Protein AF-A0A2V4DSH9-F1 (afdb_monomer_lite)

Structure (mmCIF, N/CA/C/O backbone):
data_AF-A0A2V4DSH9-F1
#
_entry.id   AF-A0A2V4DSH9-F1
#
loop_
_atom_site.group_PDB
_atom_site.id
_atom_site.type_symbol
_atom_site.label_atom_id
_atom_site.label_alt_id
_atom_site.label_comp_id
_atom_site.label_asym_id
_atom_site.label_entity_id
_atom_site.label_seq_id
_atom_site.pdbx_PDB_ins_code
_atom_site.Cartn_x
_atom_site.Cartn_y
_atom_site.Cartn_z
_atom_site.occupancy
_atom_site.B_iso_or_equiv
_atom_site.auth_seq_id
_atom_site.auth_comp_id
_atom_site.auth_asym_id
_atom_site.auth_atom_id
_atom_site.pdbx_PDB_model_num
ATOM 1 N N . MET A 1 1 ? 5.451 4.357 -20.628 1.00 55.41 1 MET A N 1
ATOM 2 C CA . MET A 1 1 ? 5.792 3.962 -19.246 1.00 55.41 1 MET A CA 1
ATOM 3 C C . MET A 1 1 ? 4.497 3.856 -18.457 1.00 55.41 1 MET A C 1
ATOM 5 O O . MET A 1 1 ? 4.137 4.792 -17.760 1.00 55.41 1 MET A O 1
ATOM 9 N N . ASP A 1 2 ? 3.766 2.757 -18.627 1.00 78.19 2 ASP A N 1
ATOM 10 C CA . ASP A 1 2 ? 2.511 2.515 -17.897 1.00 78.19 2 ASP A CA 1
ATOM 11 C C . ASP A 1 2 ? 2.788 1.939 -16.491 1.00 78.19 2 ASP A C 1
ATOM 13 O O . ASP A 1 2 ? 2.010 2.119 -15.570 1.00 78.19 2 ASP A O 1
ATOM 17 N N . LEU A 1 3 ? 3.966 1.336 -16.274 1.00 82.19 3 LEU A N 1
ATOM 18 C CA . LEU A 1 3 ? 4.362 0.703 -15.007 1.00 82.19 3 LEU A CA 1
ATOM 19 C C . LEU A 1 3 ? 4.165 1.582 -13.759 1.00 82.19 3 LEU A C 1
ATOM 21 O O . LEU A 1 3 ? 3.659 1.113 -12.752 1.00 82.19 3 LEU A O 1
ATOM 25 N N . LEU A 1 4 ? 4.539 2.860 -13.840 1.00 87.44 4 LEU A N 1
ATOM 26 C CA . LEU A 1 4 ? 4.495 3.787 -12.702 1.00 87.44 4 LEU A CA 1
ATOM 27 C C . LEU A 1 4 ? 3.114 4.424 -12.491 1.00 87.44 4 LEU A C 1
ATOM 29 O O . LEU A 1 4 ? 2.956 5.248 -11.594 1.00 87.44 4 LEU A O 1
ATOM 33 N N . GLN A 1 5 ? 2.148 4.120 -13.369 1.00 89.38 5 GLN A N 1
ATOM 34 C CA . GLN A 1 5 ? 0.780 4.636 -13.309 1.00 89.38 5 GLN A CA 1
ATOM 35 C C . GLN A 1 5 ? 0.724 6.176 -13.141 1.00 89.38 5 GLN A C 1
ATOM 37 O O . GLN A 1 5 ? -0.114 6.715 -12.426 1.00 89.38 5 GLN A O 1
ATOM 42 N N . MET A 1 6 ? 1.612 6.921 -13.820 1.00 89.38 6 MET A N 1
ATOM 43 C CA . MET A 1 6 ? 1.788 8.376 -13.615 1.00 89.38 6 MET A CA 1
ATOM 44 C C . MET A 1 6 ? 0.540 9.222 -13.918 1.00 89.38 6 MET A C 1
ATOM 46 O O . MET A 1 6 ? 0.435 10.360 -13.460 1.00 89.38 6 MET A O 1
ATOM 50 N N . SER A 1 7 ? -0.387 8.701 -14.725 1.00 90.31 7 SER A N 1
ATOM 51 C CA . SER A 1 7 ? -1.671 9.341 -15.028 1.00 90.31 7 SER A CA 1
ATOM 52 C C . SER A 1 7 ? -2.716 9.153 -13.928 1.00 90.31 7 SER A C 1
ATOM 54 O O . SER A 1 7 ? -3.716 9.868 -13.922 1.00 90.31 7 SER A O 1
ATOM 56 N N . HIS A 1 8 ? -2.505 8.206 -13.014 1.00 93.44 8 HIS A N 1
ATOM 57 C CA . HIS A 1 8 ? -3.416 7.935 -11.915 1.00 93.44 8 HIS A CA 1
ATOM 58 C C . HIS A 1 8 ? -3.383 9.084 -10.891 1.00 93.44 8 HIS A C 1
ATOM 60 O O . HIS A 1 8 ? -2.297 9.562 -10.546 1.00 93.44 8 HIS A O 1
ATOM 66 N N . PRO A 1 9 ? -4.530 9.540 -10.352 1.00 93.44 9 PRO A N 1
ATOM 67 C CA . PRO A 1 9 ? -4.563 10.634 -9.375 1.00 93.44 9 PRO A CA 1
ATOM 68 C C . PRO A 1 9 ? -3.720 10.347 -8.123 1.00 93.44 9 PRO A C 1
ATOM 70 O O . PRO A 1 9 ? -3.085 11.261 -7.594 1.00 93.44 9 PRO A O 1
ATOM 73 N N . GLY A 1 10 ? -3.637 9.082 -7.704 1.00 93.88 10 GLY A N 1
ATOM 74 C CA . GLY A 1 10 ? -2.793 8.653 -6.586 1.00 93.88 10 GLY A CA 1
ATOM 75 C C . GLY A 1 10 ? -1.289 8.855 -6.800 1.00 93.88 10 GLY A C 1
ATOM 76 O O . GLY A 1 10 ? -0.575 9.055 -5.823 1.00 93.88 10 GLY A O 1
ATOM 77 N N . TYR A 1 11 ? -0.801 8.954 -8.043 1.00 94.06 11 TYR A N 1
ATOM 78 C CA . TYR A 1 11 ? 0.604 9.296 -8.297 1.00 94.06 11 TYR A CA 1
ATOM 79 C C . TYR A 1 11 ? 0.964 10.683 -7.742 1.00 94.06 11 TYR A C 1
ATOM 81 O O . TYR A 1 11 ? 2.076 10.903 -7.270 1.00 94.06 11 TYR A O 1
ATOM 89 N N . ARG A 1 12 ? 0.019 11.635 -7.746 1.00 92.94 12 ARG A N 1
ATOM 90 C CA . ARG A 1 12 ? 0.246 12.957 -7.139 1.00 92.94 12 ARG A CA 1
ATOM 91 C C . ARG A 1 12 ? 0.341 12.876 -5.621 1.00 92.94 12 ARG A C 1
ATOM 93 O O . ARG A 1 12 ? 1.133 13.612 -5.047 1.00 92.94 12 ARG A O 1
ATOM 100 N N . LEU A 1 13 ? -0.441 11.988 -5.009 1.00 93.94 13 LEU A N 1
ATOM 101 C CA . LEU A 1 13 ? -0.410 11.742 -3.568 1.00 93.94 13 LEU A CA 1
ATOM 102 C C . LEU A 1 13 ? 0.913 11.098 -3.152 1.00 93.94 13 LEU A C 1
ATOM 104 O O . LEU A 1 13 ? 1.469 11.480 -2.138 1.00 93.94 13 LEU A O 1
ATOM 108 N N . LEU A 1 14 ? 1.466 10.210 -3.980 1.00 94.12 14 LEU A N 1
ATOM 109 C CA . LEU A 1 14 ? 2.799 9.647 -3.759 1.00 94.12 14 LEU A CA 1
ATOM 110 C C . LEU A 1 14 ? 3.906 10.717 -3.791 1.00 94.12 14 LEU A C 1
ATOM 112 O O . LEU A 1 14 ? 4.891 10.632 -3.071 1.00 94.12 14 LEU A O 1
ATOM 116 N N . LYS A 1 15 ? 3.772 11.723 -4.665 1.00 92.81 15 LYS A N 1
ATOM 117 C CA . LYS A 1 15 ? 4.789 12.774 -4.854 1.00 92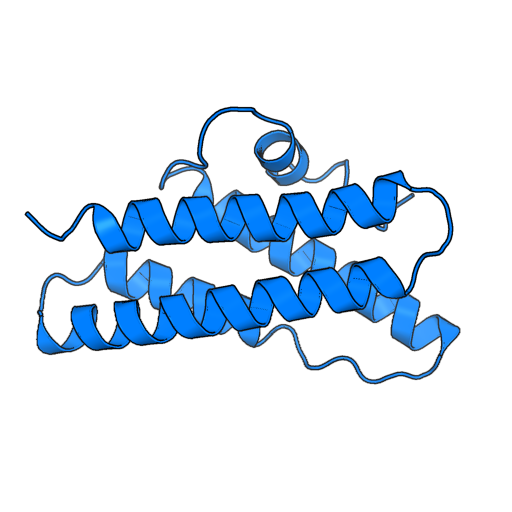.81 15 LYS A CA 1
ATOM 118 C C . LYS A 1 15 ? 4.620 13.984 -3.938 1.00 92.81 15 LYS A C 1
ATOM 120 O O . LYS A 1 15 ? 5.461 14.886 -3.976 1.00 92.81 15 LYS A O 1
ATOM 125 N N . GLN A 1 16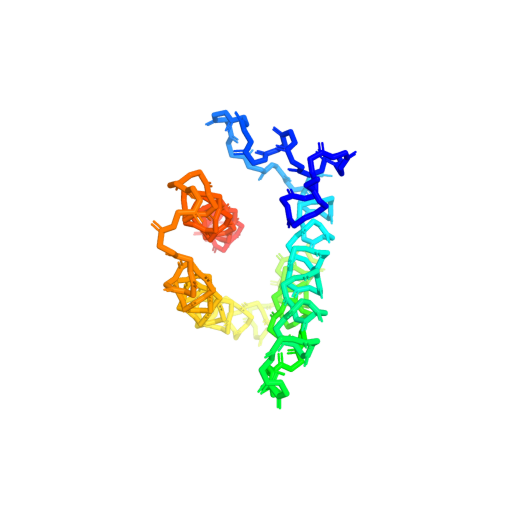 ? 3.545 14.046 -3.159 1.00 89.31 16 GLN A N 1
ATOM 126 C CA . GLN A 1 16 ? 3.353 15.116 -2.188 1.00 89.31 16 GLN A CA 1
ATOM 127 C C . GLN A 1 16 ? 4.210 14.843 -0.941 1.00 89.31 16 GLN A C 1
ATOM 129 O O . GLN A 1 16 ? 4.541 13.702 -0.646 1.00 89.31 16 GLN A O 1
ATOM 134 N N . LYS A 1 17 ? 4.597 15.896 -0.213 1.00 77.06 17 LYS A N 1
ATOM 135 C CA . LYS A 1 17 ? 5.362 15.747 1.041 1.00 77.06 17 LYS A CA 1
ATOM 136 C C . LYS A 1 17 ? 4.474 15.537 2.265 1.00 77.06 17 LYS A C 1
ATOM 138 O O . LYS A 1 17 ? 4.976 15.179 3.324 1.00 77.06 17 LYS A O 1
ATOM 143 N N . ASP A 1 18 ? 3.186 15.820 2.118 1.00 85.12 18 ASP A N 1
ATOM 144 C CA . ASP A 1 18 ? 2.218 15.738 3.199 1.00 85.12 18 ASP A CA 1
ATOM 145 C C . ASP A 1 18 ? 1.662 14.308 3.321 1.00 85.12 18 ASP A C 1
ATOM 147 O O . ASP A 1 18 ? 1.462 13.641 2.298 1.00 85.12 18 ASP A O 1
ATOM 151 N N . PRO A 1 19 ? 1.367 13.835 4.544 1.00 85.12 19 PRO A N 1
ATOM 152 C CA . PRO A 1 19 ? 0.722 12.543 4.746 1.00 85.12 19 PRO A CA 1
ATOM 153 C C . PRO A 1 19 ? -0.598 12.426 3.974 1.00 85.12 19 PRO A C 1
ATOM 155 O O . PRO A 1 19 ? -1.348 13.397 3.837 1.00 85.12 19 PRO A O 1
ATOM 158 N N . VAL A 1 20 ? -0.906 11.218 3.497 1.00 91.50 20 VAL A N 1
ATOM 159 C CA . VAL A 1 20 ? -2.199 10.922 2.870 1.00 91.50 20 VAL A CA 1
ATOM 160 C C . VAL A 1 20 ? -3.294 11.047 3.928 1.00 91.50 20 VAL A C 1
ATOM 162 O O . VAL A 1 20 ? -3.309 10.308 4.906 1.00 91.50 20 VAL A O 1
ATOM 165 N N . SER A 1 21 ? -4.210 11.996 3.738 1.00 89.50 21 SER A N 1
ATOM 166 C CA . SER A 1 21 ? -5.361 12.161 4.634 1.00 89.50 21 SER A CA 1
ATOM 167 C C . SER A 1 21 ? -6.405 11.057 4.442 1.00 89.50 21 SER A C 1
ATOM 169 O O . SER A 1 21 ? -6.512 10.490 3.355 1.00 89.50 21 SER A O 1
ATOM 171 N N . ASP A 1 22 ? -7.273 10.844 5.433 1.00 86.62 22 ASP A N 1
ATOM 172 C CA . ASP A 1 22 ? -8.369 9.859 5.379 1.00 86.62 22 ASP A CA 1
ATOM 173 C C . ASP A 1 22 ? -9.253 10.011 4.128 1.00 86.62 22 ASP A C 1
ATOM 175 O O . ASP A 1 22 ? -9.700 9.035 3.534 1.00 86.62 22 ASP A O 1
ATOM 179 N N . LYS A 1 23 ? -9.464 11.252 3.664 1.00 89.88 23 LYS A N 1
ATOM 180 C CA . LYS A 1 23 ? -10.243 11.544 2.445 1.00 89.88 23 LYS A CA 1
ATOM 181 C C . LYS A 1 23 ? -9.518 11.153 1.158 1.00 89.88 23 LYS A C 1
ATOM 183 O O . LYS A 1 23 ? -10.160 10.927 0.136 1.00 89.88 23 LYS A O 1
ATOM 188 N N . GLN A 1 24 ? -8.190 11.152 1.182 1.00 93.62 24 GLN A N 1
ATOM 189 C CA . GLN A 1 24 ? -7.333 10.801 0.051 1.00 93.62 24 GLN A CA 1
ATOM 190 C C . GLN A 1 24 ? -6.963 9.314 0.055 1.00 93.62 24 GLN A C 1
ATOM 192 O O . GLN A 1 24 ? -6.594 8.787 -0.994 1.00 93.62 24 GLN A O 1
ATOM 197 N N . LEU A 1 25 ? -7.095 8.640 1.199 1.00 92.94 25 LEU A N 1
ATOM 198 C CA . LEU A 1 25 ? -6.733 7.240 1.381 1.00 92.94 25 LEU A CA 1
ATOM 199 C C . LEU A 1 25 ? -7.387 6.302 0.353 1.00 92.94 25 LEU A C 1
ATOM 201 O O . LEU A 1 25 ? -6.647 5.517 -0.237 1.00 92.94 25 LEU A O 1
ATOM 205 N N . PRO A 1 26 ? -8.694 6.402 0.025 1.00 94.56 26 PRO A N 1
ATOM 206 C CA . PRO A 1 26 ? -9.287 5.527 -0.987 1.00 94.56 26 PRO A CA 1
ATOM 207 C C . PRO A 1 26 ? -8.610 5.653 -2.358 1.00 94.56 26 PRO A C 1
ATOM 209 O O . PRO A 1 26 ? -8.355 4.653 -3.020 1.00 94.56 26 PRO A O 1
ATOM 212 N N . ILE A 1 27 ? -8.255 6.879 -2.760 1.00 95.69 27 ILE A N 1
ATOM 213 C CA . ILE A 1 27 ? -7.564 7.153 -4.031 1.00 95.69 27 ILE A CA 1
ATOM 214 C C . ILE A 1 27 ? -6.146 6.571 -4.010 1.00 95.69 27 ILE A C 1
ATOM 216 O O . ILE A 1 27 ? -5.633 6.130 -5.040 1.00 95.69 27 ILE A O 1
ATOM 220 N N . PHE A 1 28 ? -5.492 6.597 -2.850 1.00 96.12 28 PHE A N 1
ATOM 221 C CA . PHE A 1 28 ? -4.152 6.048 -2.696 1.00 96.12 28 PHE A CA 1
ATOM 222 C C . PHE A 1 28 ? -4.151 4.511 -2.669 1.00 96.12 28 PHE A C 1
ATOM 224 O O . PHE A 1 28 ? -3.304 3.898 -3.307 1.00 96.12 28 PHE A O 1
ATOM 231 N N . LEU A 1 29 ? -5.133 3.876 -2.027 1.00 95.19 29 LEU A N 1
ATOM 232 C CA . LEU A 1 29 ? -5.281 2.413 -2.014 1.00 95.19 29 LEU A CA 1
ATOM 233 C C . LEU A 1 29 ? -5.622 1.848 -3.404 1.00 95.19 29 LEU A C 1
ATOM 235 O O . LEU A 1 29 ? -5.062 0.830 -3.817 1.00 95.19 29 LEU A O 1
ATOM 239 N N . ASP A 1 30 ? -6.474 2.542 -4.160 1.00 94.69 30 ASP A N 1
ATOM 240 C CA . ASP A 1 30 ? -6.741 2.239 -5.573 1.00 94.69 30 ASP A CA 1
ATOM 241 C C . ASP A 1 30 ? -5.454 2.316 -6.413 1.00 94.69 30 ASP A C 1
ATOM 243 O O . ASP A 1 30 ? -5.137 1.423 -7.200 1.00 94.69 30 ASP A O 1
ATOM 247 N N . PHE A 1 31 ? -4.628 3.334 -6.153 1.00 95.50 31 PHE A N 1
ATOM 248 C CA . PHE A 1 31 ? -3.332 3.480 -6.807 1.00 95.50 31 PHE A CA 1
ATOM 249 C C . PHE A 1 31 ? -2.354 2.346 -6.482 1.00 95.50 31 PHE A C 1
ATOM 251 O O . PHE A 1 31 ? -1.712 1.832 -7.399 1.00 95.50 31 PHE A O 1
ATOM 258 N N . CYS A 1 32 ? -2.256 1.934 -5.214 1.00 94.75 32 CYS A N 1
ATOM 259 C CA . CYS A 1 32 ? -1.454 0.777 -4.810 1.00 94.75 32 CYS A CA 1
ATOM 260 C C . CYS A 1 32 ? -1.907 -0.489 -5.547 1.00 94.75 32 CYS A C 1
ATOM 262 O O . CYS A 1 32 ? -1.073 -1.213 -6.088 1.00 94.75 32 CYS A O 1
ATOM 264 N N . THR A 1 33 ? -3.222 -0.708 -5.636 1.00 93.38 33 THR A N 1
ATOM 265 C CA . THR A 1 33 ? -3.809 -1.844 -6.363 1.00 93.38 33 THR A CA 1
ATOM 266 C C . THR A 1 33 ? -3.396 -1.816 -7.835 1.00 93.38 33 THR A C 1
ATOM 268 O O . THR A 1 33 ? -2.815 -2.779 -8.332 1.00 93.38 33 THR A O 1
ATOM 271 N N . CYS A 1 34 ? -3.589 -0.681 -8.512 1.00 92.69 34 CYS A N 1
ATOM 272 C CA . CYS A 1 34 ? -3.209 -0.496 -9.913 1.00 92.69 34 CYS A CA 1
ATOM 273 C C . CYS A 1 34 ? -1.701 -0.692 -10.156 1.00 92.69 34 CYS A C 1
ATOM 275 O O . CYS A 1 34 ? -1.302 -1.242 -11.185 1.00 92.69 34 CYS A O 1
ATOM 277 N N . ALA A 1 35 ? -0.845 -0.240 -9.234 1.00 92.44 35 ALA A N 1
ATOM 278 C CA . ALA A 1 35 ? 0.602 -0.425 -9.329 1.00 92.44 35 ALA A CA 1
ATOM 279 C C . ALA A 1 35 ? 0.990 -1.912 -9.228 1.00 92.44 35 ALA A C 1
ATOM 281 O O . ALA A 1 35 ? 1.767 -2.395 -10.057 1.00 92.44 35 ALA A O 1
ATOM 282 N N . CYS A 1 36 ? 0.411 -2.646 -8.272 1.00 91.25 36 CYS A N 1
ATOM 283 C CA . CYS A 1 36 ? 0.608 -4.089 -8.125 1.00 91.25 36 CYS A CA 1
ATOM 284 C C . CYS A 1 36 ? 0.092 -4.865 -9.346 1.00 91.25 36 CYS A C 1
ATOM 286 O O . CYS A 1 36 ? 0.813 -5.704 -9.884 1.00 91.25 36 CYS A O 1
ATOM 288 N N . GLU A 1 37 ? -1.103 -4.541 -9.845 1.00 89.00 37 GLU A N 1
ATOM 289 C CA . GLU A 1 37 ? -1.682 -5.161 -11.045 1.00 89.00 37 GLU A CA 1
ATOM 290 C C . GLU A 1 37 ? -0.813 -4.949 -12.276 1.00 89.00 37 GLU A C 1
ATOM 292 O O . GLU A 1 37 ? -0.565 -5.878 -13.049 1.00 89.00 37 GLU A O 1
ATOM 297 N N . ARG A 1 38 ? -0.320 -3.721 -12.460 1.00 89.62 38 ARG A N 1
ATOM 298 C CA . ARG A 1 38 ? 0.517 -3.399 -13.607 1.00 89.62 38 ARG A CA 1
ATOM 299 C C . ARG A 1 38 ? 1.849 -4.131 -13.542 1.00 89.62 38 ARG A C 1
ATOM 301 O O . ARG A 1 38 ? 2.317 -4.613 -14.573 1.00 89.62 38 ARG A O 1
ATOM 308 N N . PHE A 1 39 ? 2.452 -4.220 -12.359 1.00 89.19 39 PHE A N 1
ATOM 309 C CA . PHE A 1 39 ? 3.651 -5.026 -12.164 1.00 89.19 39 PHE A CA 1
ATOM 310 C C . PHE A 1 39 ? 3.379 -6.502 -12.473 1.00 89.19 39 PHE A C 1
ATOM 312 O O . PHE A 1 39 ? 4.125 -7.099 -13.248 1.00 89.19 39 PHE A O 1
ATOM 319 N N . ALA A 1 40 ? 2.285 -7.059 -11.944 1.00 86.44 40 ALA A N 1
ATOM 320 C CA . ALA A 1 40 ? 1.908 -8.450 -12.161 1.00 86.44 40 ALA A CA 1
ATOM 321 C C . ALA A 1 40 ? 1.697 -8.782 -13.640 1.00 86.44 40 ALA A C 1
ATOM 323 O O . ALA A 1 40 ? 2.230 -9.777 -14.124 1.00 86.44 40 ALA A O 1
ATOM 324 N N . HIS A 1 41 ? 1.009 -7.908 -14.374 1.00 85.50 41 HIS A N 1
ATOM 325 C CA . HIS A 1 41 ? 0.818 -8.046 -15.813 1.00 85.50 41 HIS A CA 1
ATOM 326 C C . HIS A 1 41 ? 2.153 -8.165 -16.567 1.00 85.50 41 HIS A C 1
ATOM 328 O O . HIS A 1 41 ? 2.333 -9.091 -17.353 1.00 85.50 41 HIS A O 1
ATOM 334 N N . TYR A 1 42 ? 3.120 -7.284 -16.291 1.00 83.50 42 TYR A N 1
ATOM 335 C CA . TYR A 1 42 ? 4.425 -7.348 -16.957 1.00 83.50 42 TYR A CA 1
ATOM 336 C C . TYR A 1 42 ? 5.292 -8.521 -16.487 1.00 83.50 42 TYR A C 1
ATOM 338 O O . TYR A 1 42 ? 6.069 -9.061 -17.272 1.00 83.50 42 TYR A O 1
ATOM 346 N N . ALA A 1 43 ? 5.191 -8.918 -15.219 1.00 81.31 43 ALA A N 1
ATOM 347 C CA . ALA A 1 43 ? 5.927 -10.060 -14.689 1.00 81.31 43 ALA A CA 1
ATOM 348 C C . ALA A 1 43 ? 5.436 -11.391 -15.284 1.00 81.31 43 ALA A C 1
ATOM 350 O O . ALA A 1 43 ? 6.259 -12.251 -15.611 1.00 81.31 43 ALA A O 1
ATOM 351 N N . ASP A 1 44 ? 4.121 -11.539 -15.473 1.00 78.31 44 ASP A N 1
ATOM 352 C CA . ASP A 1 44 ? 3.517 -12.702 -16.127 1.00 78.31 44 ASP A CA 1
ATOM 353 C C . ASP A 1 44 ? 3.937 -12.780 -17.603 1.00 78.31 44 ASP A C 1
ATOM 355 O O . ASP A 1 44 ? 4.452 -13.806 -18.050 1.00 78.31 44 ASP A O 1
ATOM 359 N N . GLU A 1 45 ? 3.860 -11.658 -18.331 1.00 70.06 45 GLU A N 1
ATOM 360 C CA . GLU A 1 45 ? 4.286 -11.581 -19.736 1.00 70.06 45 GLU A CA 1
ATOM 361 C C . GLU A 1 45 ? 5.777 -11.902 -19.949 1.00 70.06 45 GLU A C 1
ATOM 363 O O . GLU A 1 45 ? 6.143 -12.473 -20.979 1.00 70.06 45 GLU A O 1
ATOM 368 N N . LEU A 1 46 ? 6.653 -11.534 -19.005 1.00 64.56 46 LEU A N 1
ATOM 369 C CA . LEU A 1 46 ? 8.108 -11.665 -19.161 1.00 64.56 46 LEU A CA 1
ATOM 370 C C . LEU A 1 46 ? 8.687 -12.964 -18.590 1.00 64.56 46 LEU A C 1
ATOM 372 O O . LEU A 1 46 ? 9.697 -13.455 -19.101 1.00 64.56 46 LEU A O 1
ATOM 376 N N . HIS A 1 47 ? 8.092 -13.511 -17.529 1.00 61.44 47 HIS A N 1
ATOM 377 C CA . HIS A 1 47 ? 8.703 -14.594 -16.756 1.00 61.44 47 HIS A CA 1
ATOM 378 C C . HIS A 1 47 ? 7.745 -15.731 -16.380 1.00 61.44 47 HIS A C 1
ATOM 380 O O . HIS A 1 47 ? 8.207 -16.706 -15.785 1.00 61.44 47 HIS A O 1
ATOM 386 N N . GLY A 1 48 ? 6.446 -15.643 -16.709 1.00 57.53 48 GLY A N 1
ATOM 387 C CA . GLY A 1 48 ? 5.440 -16.634 -16.297 1.00 57.53 48 GLY A CA 1
ATOM 388 C C . GLY A 1 48 ? 5.369 -16.821 -14.776 1.00 57.53 48 GLY A C 1
ATOM 389 O O . GLY A 1 48 ? 5.009 -17.894 -14.287 1.00 57.53 48 GLY A O 1
ATOM 390 N N . ALA A 1 49 ? 5.811 -15.810 -14.022 1.00 53.94 49 ALA A N 1
ATOM 391 C CA . ALA A 1 49 ? 5.874 -15.846 -12.574 1.00 53.94 49 ALA A CA 1
ATOM 392 C C . ALA A 1 49 ? 4.513 -15.436 -12.004 1.00 53.94 49 ALA A C 1
ATOM 394 O O . ALA A 1 49 ? 4.079 -14.297 -12.165 1.00 53.94 49 ALA A O 1
ATOM 395 N N . ILE A 1 50 ? 3.861 -16.367 -11.306 1.00 53.97 50 ILE A N 1
ATOM 396 C CA . ILE A 1 50 ? 2.624 -16.108 -10.568 1.00 53.97 50 ILE A CA 1
ATOM 397 C C . ILE A 1 50 ? 2.997 -15.286 -9.335 1.00 53.97 50 ILE A C 1
ATOM 399 O O . ILE A 1 50 ? 3.466 -15.827 -8.333 1.00 53.97 50 ILE A O 1
ATOM 403 N N . LEU A 1 51 ? 2.826 -13.971 -9.416 1.00 58.22 51 LEU A N 1
ATOM 404 C CA . LEU A 1 51 ? 2.831 -13.138 -8.219 1.00 58.22 51 LEU A CA 1
ATOM 405 C C . LEU A 1 51 ? 1.587 -13.457 -7.383 1.00 58.22 51 LEU A C 1
ATOM 407 O O . LEU A 1 51 ? 0.539 -13.789 -7.950 1.00 58.22 51 LEU A O 1
ATOM 411 N N . PRO A 1 52 ? 1.685 -13.389 -6.044 1.00 56.34 52 PRO A N 1
ATOM 412 C CA . PRO A 1 52 ? 0.518 -13.560 -5.199 1.00 56.34 52 PRO A CA 1
ATOM 413 C C . PRO A 1 52 ? -0.543 -12.516 -5.588 1.00 56.34 52 PRO A C 1
ATOM 415 O O . PRO A 1 52 ? -0.190 -11.375 -5.897 1.00 56.34 52 PRO A O 1
ATOM 418 N N . PRO A 1 53 ? -1.831 -12.900 -5.624 1.00 56.34 53 PRO A N 1
ATOM 419 C CA . PRO A 1 53 ? -2.911 -11.993 -5.998 1.00 56.34 53 PRO A CA 1
ATOM 420 C C . PRO A 1 53 ? -2.919 -10.760 -5.086 1.00 56.34 53 PRO A C 1
ATOM 422 O O . PRO A 1 53 ? -2.447 -10.831 -3.953 1.00 56.34 53 PRO A O 1
ATOM 425 N N . ASN A 1 54 ? -3.526 -9.661 -5.551 1.00 65.94 54 ASN A N 1
ATOM 426 C CA . ASN A 1 54 ? -3.681 -8.370 -4.849 1.00 65.94 54 ASN A CA 1
ATOM 427 C C . ASN A 1 54 ? -4.407 -8.440 -3.485 1.00 65.94 54 ASN A C 1
ATOM 429 O O . ASN A 1 54 ? -4.820 -7.409 -2.956 1.00 65.94 54 ASN A O 1
ATOM 433 N N . GLY A 1 55 ? -4.586 -9.637 -2.921 1.00 81.56 55 GLY A N 1
ATOM 434 C CA . GLY A 1 55 ? -5.218 -9.896 -1.636 1.00 81.56 55 GLY A CA 1
ATOM 435 C C . GLY A 1 55 ? -4.653 -9.018 -0.531 1.00 81.56 55 GLY A C 1
ATOM 436 O O . GLY A 1 55 ? -5.434 -8.435 0.200 1.00 81.56 55 GLY A O 1
ATOM 437 N N . ILE A 1 56 ? -3.338 -8.776 -0.506 1.00 90.25 56 ILE A N 1
ATOM 438 C CA . ILE A 1 56 ? -2.739 -7.926 0.529 1.00 90.25 56 ILE A CA 1
ATOM 439 C C . ILE A 1 56 ? -3.293 -6.493 0.537 1.00 90.25 56 ILE A C 1
ATOM 441 O O . ILE A 1 56 ? -3.583 -5.955 1.600 1.00 90.25 56 ILE A O 1
ATOM 445 N N . VAL A 1 57 ? -3.498 -5.872 -0.632 1.00 91.69 57 VAL A N 1
ATOM 446 C CA . VAL A 1 57 ? -4.043 -4.504 -0.697 1.00 91.69 57 VAL A CA 1
ATOM 447 C C . VAL A 1 57 ? -5.522 -4.506 -0.308 1.00 91.69 57 VAL A C 1
ATOM 449 O O . VAL A 1 57 ? -5.980 -3.585 0.363 1.00 91.69 57 VAL A O 1
ATOM 452 N N . ILE A 1 58 ? -6.256 -5.562 -0.670 1.00 92.50 58 ILE A N 1
ATOM 453 C CA . ILE A 1 58 ? -7.658 -5.757 -0.275 1.00 92.50 58 ILE A CA 1
ATOM 454 C C . ILE A 1 58 ? -7.771 -5.918 1.246 1.00 92.50 58 ILE A C 1
ATOM 456 O O . ILE A 1 58 ? -8.583 -5.241 1.869 1.00 92.50 58 ILE A O 1
ATOM 460 N N . ASP A 1 59 ? -6.924 -6.740 1.857 1.00 94.62 59 ASP A N 1
ATOM 461 C CA . ASP A 1 59 ? -6.923 -6.977 3.301 1.00 94.62 59 ASP A CA 1
ATOM 462 C C . ASP A 1 59 ? -6.557 -5.697 4.075 1.00 94.62 59 ASP A C 1
ATOM 464 O O . ASP A 1 59 ? -7.153 -5.393 5.113 1.00 94.62 59 ASP A O 1
ATOM 468 N N . ILE A 1 60 ? -5.638 -4.888 3.532 1.00 95.38 60 ILE A N 1
ATOM 469 C CA . ILE A 1 60 ? -5.319 -3.551 4.054 1.00 95.38 60 ILE A CA 1
ATOM 470 C C . ILE A 1 60 ? -6.537 -2.621 3.965 1.00 95.38 60 ILE A C 1
ATOM 472 O O . ILE A 1 60 ? -6.842 -1.927 4.937 1.00 95.38 60 ILE A O 1
ATOM 476 N N . ILE A 1 61 ? -7.252 -2.606 2.832 1.00 95.00 61 ILE A N 1
ATOM 477 C CA . ILE A 1 61 ? -8.479 -1.812 2.657 1.00 95.00 61 ILE A CA 1
ATOM 478 C C . ILE A 1 61 ? -9.520 -2.192 3.717 1.00 95.00 61 ILE A C 1
ATOM 480 O O . ILE A 1 61 ? -10.107 -1.305 4.335 1.00 95.00 61 ILE A O 1
ATOM 484 N N . GLU A 1 62 ? -9.740 -3.485 3.951 1.00 95.25 62 GLU A N 1
ATOM 485 C CA . GLU A 1 62 ? -10.709 -3.953 4.948 1.00 95.25 62 GLU A CA 1
ATOM 486 C C . GLU A 1 62 ? -10.291 -3.592 6.380 1.00 95.25 62 GLU A C 1
ATOM 488 O O . GLU A 1 62 ? -11.129 -3.163 7.181 1.00 95.25 62 GLU A O 1
ATOM 493 N N . CYS A 1 63 ? -8.994 -3.656 6.700 1.00 95.38 63 CYS A N 1
ATOM 494 C CA . CYS A 1 63 ? -8.490 -3.153 7.977 1.00 95.38 63 CYS A CA 1
ATOM 495 C C . CYS A 1 63 ? -8.747 -1.649 8.131 1.00 95.38 63 CYS A C 1
ATOM 497 O O . CYS A 1 63 ? -9.255 -1.227 9.167 1.00 95.38 63 CYS A O 1
ATOM 499 N N . PHE A 1 64 ? -8.456 -0.835 7.111 1.00 94.31 64 PHE A N 1
ATOM 500 C CA . PHE A 1 64 ? -8.724 0.604 7.168 1.00 94.31 64 PHE A CA 1
ATOM 501 C C . PHE A 1 64 ? -10.206 0.916 7.355 1.00 94.31 64 PHE A C 1
ATOM 503 O O . PHE A 1 64 ? -10.536 1.734 8.209 1.00 94.31 64 PHE A O 1
ATOM 510 N N . LYS A 1 65 ? -11.097 0.245 6.616 1.00 93.88 65 LYS A N 1
ATOM 511 C CA . LYS A 1 65 ? -12.548 0.395 6.803 1.00 93.88 65 LYS A CA 1
ATOM 512 C C . LYS A 1 65 ? -12.950 0.082 8.240 1.00 93.88 65 LYS A C 1
ATOM 514 O O . LYS A 1 65 ? -13.592 0.904 8.879 1.00 93.88 65 LYS A O 1
ATOM 519 N N . THR A 1 66 ? -12.486 -1.049 8.770 1.00 94.75 66 THR A N 1
ATOM 520 C CA . THR A 1 66 ? -12.779 -1.473 10.147 1.00 94.75 66 THR A CA 1
ATOM 521 C C . THR A 1 66 ? -12.322 -0.434 11.173 1.00 94.75 66 THR A C 1
ATOM 523 O O . THR A 1 66 ? -13.056 -0.120 12.100 1.00 94.75 66 THR A O 1
ATOM 526 N N . LEU A 1 67 ? -11.126 0.139 11.003 1.00 92.62 67 LEU A N 1
ATOM 527 C CA . LEU A 1 67 ? -10.580 1.147 11.922 1.00 92.62 67 LEU A CA 1
ATOM 528 C C . LEU A 1 67 ? -11.263 2.518 11.836 1.00 92.62 67 LEU A C 1
ATOM 530 O O . LEU A 1 67 ? -11.114 3.314 12.763 1.00 92.62 67 LEU A O 1
ATOM 534 N N . ILE A 1 68 ? -11.934 2.812 10.721 1.00 90.06 68 ILE A N 1
ATOM 535 C CA . ILE A 1 68 ? -12.632 4.081 10.474 1.00 90.06 68 ILE A CA 1
ATOM 536 C C . ILE A 1 68 ? -14.110 3.989 10.874 1.00 90.06 68 ILE A C 1
ATOM 538 O O . ILE A 1 68 ? -14.683 4.982 11.317 1.00 90.06 68 ILE A O 1
ATOM 542 N N . GLU A 1 69 ? -14.736 2.831 10.670 1.00 92.75 69 GLU A N 1
ATOM 543 C CA . GLU A 1 69 ? -16.185 2.648 10.802 1.00 92.75 69 GLU A CA 1
ATOM 544 C C . GLU A 1 69 ? -16.610 2.037 12.144 1.00 92.75 69 GLU A C 1
ATOM 546 O O . GLU A 1 69 ? -17.782 2.152 12.504 1.00 92.75 69 GLU A O 1
ATOM 551 N N . ASP A 1 70 ? -15.689 1.401 12.874 1.00 93.56 70 ASP A N 1
ATOM 552 C CA . ASP A 1 70 ? -15.972 0.721 14.137 1.00 93.56 70 ASP A CA 1
ATOM 553 C C . ASP A 1 70 ? -15.191 1.341 15.310 1.00 93.56 70 ASP A C 1
ATOM 555 O O . ASP A 1 70 ? -14.019 1.699 15.187 1.00 93.56 70 ASP A O 1
ATOM 559 N N . ASP A 1 71 ? -15.851 1.424 16.465 1.00 90.31 71 ASP A N 1
ATOM 560 C CA . ASP A 1 71 ? -15.308 1.940 17.727 1.00 90.31 71 ASP A CA 1
ATOM 561 C C . ASP A 1 71 ? -15.189 0.839 18.802 1.00 90.31 71 ASP A C 1
ATOM 563 O O . ASP A 1 71 ? -14.634 1.067 19.880 1.00 90.31 71 ASP A O 1
ATOM 567 N N . GLU A 1 72 ? -15.709 -0.365 18.540 1.00 95.38 72 GLU A N 1
ATOM 568 C CA . GLU A 1 72 ? -15.718 -1.485 19.473 1.00 95.38 72 GLU A CA 1
ATOM 569 C C . GLU A 1 72 ? -14.292 -2.050 19.637 1.00 95.38 72 GLU A C 1
ATOM 571 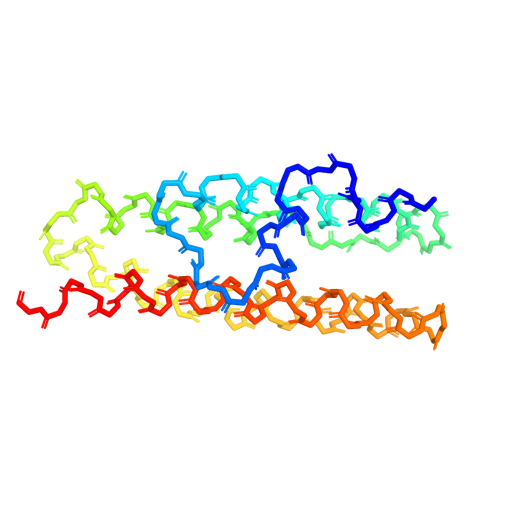O O . GLU A 1 72 ? -13.704 -2.571 18.681 1.00 95.38 72 GLU A O 1
ATOM 576 N N . PRO A 1 73 ? -13.705 -2.021 20.851 1.00 93.38 73 PRO A N 1
ATOM 577 C CA . PRO A 1 73 ? -12.323 -2.456 21.064 1.00 93.38 73 PRO A CA 1
ATOM 578 C C . PRO A 1 73 ? -12.048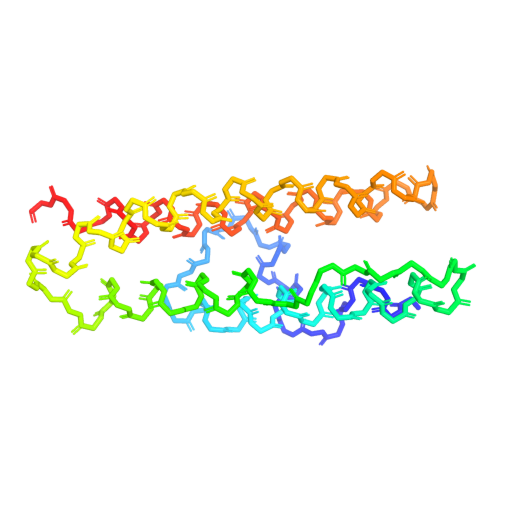 -3.897 20.626 1.00 93.38 73 PRO A C 1
ATOM 580 O O . PRO A 1 73 ? -10.949 -4.208 20.160 1.00 93.38 73 PRO A O 1
ATOM 583 N N . SER A 1 74 ? -13.044 -4.779 20.757 1.00 96.19 74 SER A N 1
ATOM 584 C CA . SER A 1 74 ? -12.932 -6.179 20.338 1.00 96.19 74 SER A CA 1
ATOM 585 C C . SER A 1 74 ? -12.845 -6.368 18.816 1.00 96.19 74 SER A C 1
ATOM 587 O O . SER A 1 74 ? -12.373 -7.415 18.374 1.00 96.19 74 SER A O 1
ATOM 589 N N . VAL A 1 75 ? -13.214 -5.353 18.030 1.00 94.94 75 VAL A N 1
ATOM 590 C CA . VAL A 1 75 ? -13.097 -5.312 16.565 1.00 94.94 75 VAL A CA 1
ATOM 591 C C . VAL A 1 75 ? -11.855 -4.517 16.142 1.00 94.94 75 VAL A C 1
ATOM 593 O O . VAL A 1 75 ? -11.041 -4.983 15.341 1.00 94.94 75 VAL A O 1
ATOM 596 N N . VAL A 1 76 ? -11.651 -3.344 16.746 1.00 93.75 76 VAL A N 1
ATOM 597 C CA . VAL A 1 76 ? -10.588 -2.397 16.379 1.00 93.75 76 VAL A CA 1
ATOM 598 C C . VAL A 1 76 ? -9.191 -2.921 16.723 1.00 93.75 76 VAL A C 1
ATOM 600 O O . VAL A 1 76 ? -8.265 -2.767 15.926 1.00 93.75 76 VAL A O 1
ATOM 603 N N . PHE A 1 77 ? -8.984 -3.550 17.886 1.00 93.00 77 PHE A N 1
ATOM 604 C CA . PHE A 1 77 ? -7.639 -4.003 18.276 1.00 93.00 77 PHE A CA 1
ATOM 605 C C . PHE A 1 77 ? -7.088 -5.125 17.381 1.00 93.00 77 PHE A C 1
ATOM 607 O O . PHE A 1 77 ? -5.934 -5.007 16.953 1.00 93.00 77 PHE A O 1
ATOM 614 N N . PRO A 1 78 ? -7.868 -6.167 17.026 1.00 95.62 78 PRO A N 1
ATOM 615 C CA . PRO A 1 78 ? -7.444 -7.134 16.016 1.00 95.62 78 PRO A CA 1
ATOM 616 C C . PRO A 1 78 ? -7.152 -6.496 14.655 1.00 95.62 78 PRO A C 1
ATOM 618 O O . PRO A 1 78 ? -6.153 -6.853 14.028 1.00 95.62 78 PRO A O 1
ATOM 621 N N . ALA A 1 79 ? -7.965 -5.528 14.216 1.00 95.12 79 ALA A N 1
ATOM 622 C CA . ALA A 1 79 ? -7.742 -4.822 12.955 1.00 95.12 79 ALA A CA 1
ATOM 623 C C . ALA A 1 79 ? -6.426 -4.025 12.964 1.00 95.12 79 ALA A C 1
ATOM 625 O O . ALA A 1 79 ? -5.684 -4.077 11.989 1.00 95.12 79 ALA A O 1
ATOM 626 N N . ARG A 1 80 ? -6.063 -3.369 14.079 1.00 93.94 80 ARG A N 1
ATOM 627 C CA . ARG A 1 80 ? -4.761 -2.678 14.213 1.00 93.94 80 ARG A CA 1
ATOM 628 C C . ARG A 1 80 ? -3.583 -3.643 14.137 1.00 93.94 80 ARG A C 1
ATOM 630 O O . ARG A 1 80 ? -2.608 -3.360 13.447 1.00 93.94 80 ARG A O 1
ATOM 637 N N . ALA A 1 81 ? -3.665 -4.769 14.846 1.00 93.00 81 ALA A N 1
ATOM 638 C CA . ALA A 1 81 ? -2.607 -5.777 14.833 1.00 93.00 81 ALA A CA 1
ATOM 639 C C . ALA A 1 81 ? -2.435 -6.394 13.435 1.00 93.00 81 ALA A C 1
ATOM 641 O O . ALA A 1 81 ? -1.310 -6.566 12.969 1.0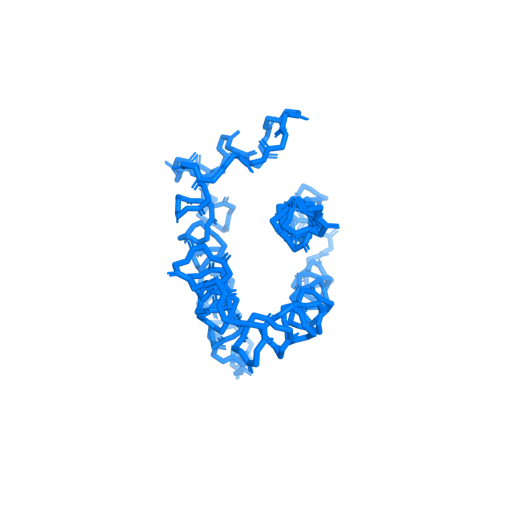0 93.00 81 ALA A O 1
ATOM 642 N N . SER A 1 82 ? -3.552 -6.669 12.756 1.00 95.31 82 SER A N 1
ATOM 643 C CA . SER A 1 82 ? -3.562 -7.198 11.390 1.00 95.31 82 SER A CA 1
ATOM 644 C C . SER A 1 82 ? -3.000 -6.180 10.401 1.00 95.31 82 SER A C 1
ATOM 646 O O . SER A 1 82 ? -2.125 -6.525 9.616 1.00 95.31 82 SER A O 1
ATOM 648 N N . LEU A 1 83 ? -3.419 -4.913 10.494 1.00 95.31 83 LEU A N 1
ATOM 649 C CA . LEU A 1 83 ? -2.908 -3.838 9.645 1.00 95.31 83 LEU A CA 1
ATOM 650 C C . LEU A 1 83 ? -1.388 -3.695 9.772 1.00 95.31 83 LEU A C 1
ATOM 652 O O . LEU A 1 83 ? -0.708 -3.622 8.758 1.00 95.31 83 LEU A O 1
ATOM 656 N N . ALA A 1 84 ? -0.841 -3.709 10.991 1.00 93.62 84 ALA A N 1
ATOM 657 C CA . ALA A 1 84 ? 0.605 -3.613 11.195 1.00 93.62 84 ALA A CA 1
ATOM 658 C C . ALA A 1 84 ? 1.374 -4.749 10.497 1.00 93.62 84 ALA A C 1
ATOM 660 O O . ALA A 1 84 ? 2.412 -4.510 9.884 1.00 93.62 84 ALA A O 1
ATOM 661 N N . HIS A 1 85 ? 0.849 -5.976 10.553 1.00 94.44 85 HIS A N 1
ATOM 662 C CA . HIS A 1 85 ? 1.446 -7.116 9.862 1.00 94.44 85 HIS A CA 1
ATOM 663 C C . HIS A 1 85 ? 1.336 -6.996 8.335 1.00 94.44 85 HIS A C 1
ATOM 665 O O . HIS A 1 85 ? 2.326 -7.198 7.636 1.00 94.44 85 HIS A O 1
ATOM 671 N N . LEU A 1 86 ? 0.163 -6.617 7.826 1.00 95.25 86 LEU A N 1
ATOM 672 C CA . LEU A 1 86 ? -0.083 -6.456 6.393 1.00 95.25 86 LEU A CA 1
ATOM 673 C C . LEU A 1 86 ? 0.761 -5.331 5.776 1.00 95.25 86 LEU A C 1
ATOM 675 O O . LEU A 1 86 ? 1.198 -5.447 4.636 1.00 95.25 86 LEU A O 1
ATOM 679 N N . LEU A 1 87 ? 1.021 -4.250 6.517 1.00 95.25 87 LEU A N 1
ATOM 680 C CA . LEU A 1 87 ? 1.889 -3.162 6.060 1.00 95.25 87 LEU A CA 1
ATOM 681 C C . LEU A 1 87 ? 3.350 -3.616 5.902 1.00 95.25 87 LEU A C 1
ATOM 683 O O . LEU A 1 87 ? 3.967 -3.295 4.890 1.00 95.25 87 LEU A O 1
ATOM 687 N N . ASP A 1 88 ? 3.874 -4.414 6.839 1.00 94.44 88 ASP A N 1
ATOM 688 C CA . ASP A 1 88 ? 5.212 -5.028 6.737 1.00 94.44 88 ASP A CA 1
ATOM 689 C C . ASP A 1 88 ? 5.297 -6.014 5.556 1.00 94.44 88 ASP A C 1
ATOM 691 O O . ASP A 1 88 ? 6.275 -6.035 4.805 1.00 94.44 88 ASP A O 1
ATOM 695 N N . GLU A 1 89 ? 4.249 -6.806 5.322 1.00 93.81 89 GLU A N 1
ATOM 696 C CA . GLU A 1 89 ? 4.181 -7.673 4.142 1.00 93.81 89 GLU A CA 1
ATOM 697 C C . GLU A 1 89 ? 4.108 -6.875 2.828 1.00 93.81 89 GLU A C 1
ATOM 699 O O . GLU A 1 89 ? 4.739 -7.254 1.836 1.00 93.81 89 GLU A O 1
ATOM 704 N N . PHE A 1 90 ? 3.392 -5.747 2.809 1.00 94.62 90 PHE A N 1
ATOM 705 C CA . PHE A 1 90 ? 3.283 -4.887 1.631 1.00 94.62 90 PHE A CA 1
ATOM 706 C C . PHE A 1 90 ? 4.604 -4.180 1.321 1.00 94.62 90 PHE A C 1
ATOM 708 O O . PHE A 1 90 ? 4.983 -4.062 0.152 1.00 94.62 90 PHE A O 1
ATOM 715 N N . GLU A 1 91 ? 5.343 -3.764 2.349 1.00 94.88 91 GLU A N 1
ATOM 716 C CA . GLU A 1 91 ? 6.689 -3.216 2.199 1.00 94.88 91 GLU A CA 1
ATOM 717 C C . GLU A 1 91 ? 7.637 -4.241 1.562 1.00 94.88 91 GLU A C 1
ATOM 719 O O . GLU A 1 91 ? 8.277 -3.943 0.551 1.00 94.88 91 GLU A O 1
ATOM 724 N N . LYS A 1 92 ? 7.640 -5.486 2.057 1.00 93.44 92 LYS A N 1
ATOM 725 C CA . LYS A 1 92 ? 8.426 -6.594 1.478 1.00 93.44 92 LYS A CA 1
ATOM 726 C C . LYS A 1 92 ? 8.024 -6.921 0.042 1.00 93.44 92 LYS A C 1
ATOM 728 O O . LYS A 1 92 ? 8.880 -7.249 -0.788 1.00 93.44 92 LYS A O 1
ATOM 733 N N . LEU A 1 93 ? 6.730 -6.836 -0.273 1.00 92.56 93 LEU A N 1
ATOM 734 C CA . LEU A 1 93 ? 6.243 -6.977 -1.643 1.00 92.56 93 LEU A CA 1
ATOM 735 C C . LEU A 1 93 ? 6.839 -5.878 -2.528 1.00 92.56 93 LEU A C 1
ATOM 737 O O . LEU A 1 93 ? 7.438 -6.186 -3.557 1.00 92.56 93 LEU A O 1
ATOM 741 N N . CYS A 1 94 ? 6.740 -4.614 -2.118 1.00 93.88 94 CYS A N 1
ATOM 742 C CA . CYS A 1 94 ? 7.293 -3.482 -2.860 1.00 93.88 94 CYS A CA 1
ATOM 743 C C . CYS A 1 94 ? 8.814 -3.572 -3.033 1.00 93.88 94 CYS A C 1
ATOM 745 O O . CYS A 1 94 ? 9.318 -3.311 -4.127 1.00 93.88 94 CYS A O 1
ATOM 747 N N . GLU A 1 95 ? 9.541 -3.997 -1.999 1.00 92.81 95 GLU A N 1
ATOM 748 C CA . GLU A 1 95 ? 10.980 -4.263 -2.067 1.00 92.81 95 GLU A CA 1
ATOM 749 C C . GLU A 1 95 ? 11.287 -5.347 -3.114 1.00 92.81 95 GLU A C 1
ATOM 751 O O . GLU A 1 95 ? 12.134 -5.156 -3.993 1.00 92.81 95 GLU A O 1
ATOM 756 N N . SER A 1 96 ? 10.534 -6.450 -3.099 1.00 90.12 96 SER A N 1
ATOM 757 C CA . SER A 1 96 ? 10.669 -7.531 -4.082 1.00 90.12 96 SER A CA 1
ATOM 758 C C . SER A 1 96 ? 10.412 -7.038 -5.511 1.00 90.12 96 SER A C 1
ATOM 760 O O . SER A 1 96 ? 11.211 -7.312 -6.409 1.00 90.12 96 SER A O 1
ATOM 762 N N . MET A 1 97 ? 9.352 -6.247 -5.724 1.00 90.44 97 MET A N 1
ATOM 763 C CA . MET A 1 97 ? 9.054 -5.637 -7.026 1.00 90.44 97 MET A CA 1
ATOM 764 C C . MET A 1 97 ? 10.171 -4.686 -7.477 1.00 90.44 97 MET A C 1
ATOM 766 O O . MET A 1 97 ? 10.574 -4.708 -8.641 1.00 90.44 97 MET A O 1
ATOM 770 N N . ALA A 1 98 ? 10.719 -3.874 -6.568 1.00 91.25 98 ALA A N 1
ATOM 771 C CA . ALA A 1 98 ? 11.831 -2.972 -6.855 1.00 91.25 98 ALA A CA 1
ATOM 772 C C . ALA A 1 98 ? 13.095 -3.735 -7.283 1.00 91.25 98 ALA A C 1
ATOM 774 O O . ALA A 1 98 ? 13.791 -3.317 -8.216 1.00 91.25 98 ALA A O 1
ATOM 775 N N . HIS A 1 99 ? 13.395 -4.868 -6.643 1.00 90.12 99 HIS A N 1
ATOM 776 C CA . HIS A 1 99 ? 14.564 -5.687 -6.966 1.00 90.12 99 HIS A CA 1
ATOM 777 C C . HIS A 1 99 ? 14.520 -6.321 -8.358 1.00 90.12 99 HIS A C 1
ATOM 779 O O . HIS A 1 99 ? 15.585 -6.583 -8.922 1.00 90.12 99 HIS A O 1
ATOM 785 N N . CYS A 1 100 ? 13.336 -6.488 -8.954 1.00 87.69 100 CYS A N 1
ATOM 786 C CA . CYS A 1 100 ? 13.197 -6.960 -10.334 1.00 87.69 100 CYS A CA 1
ATOM 787 C C . CYS A 1 100 ? 13.772 -5.984 -11.374 1.00 87.69 100 CYS A C 1
ATOM 789 O O . CYS A 1 100 ? 14.035 -6.376 -12.510 1.00 87.69 100 CYS A O 1
ATOM 791 N N . PHE A 1 101 ? 14.012 -4.725 -11.005 1.00 85.69 101 PHE A N 1
ATOM 792 C CA . PHE A 1 101 ? 14.569 -3.723 -11.906 1.00 85.69 101 PHE A CA 1
ATOM 793 C C . PHE A 1 101 ? 16.021 -3.435 -11.541 1.00 85.69 101 PHE A C 1
ATOM 795 O O . PHE A 1 101 ? 16.349 -3.190 -10.389 1.00 85.69 101 PHE A O 1
ATOM 802 N N . SER A 1 102 ? 16.926 -3.407 -12.515 1.00 82.38 102 SER A N 1
ATOM 803 C CA . SER A 1 102 ? 18.284 -2.873 -12.316 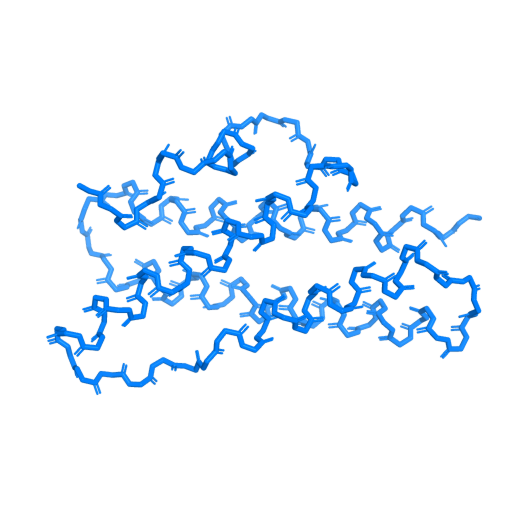1.00 82.38 102 SER A CA 1
ATOM 804 C C . SER A 1 102 ? 18.378 -1.413 -12.769 1.00 82.38 102 SER A C 1
ATOM 806 O O . SER A 1 102 ? 19.058 -0.617 -12.128 1.00 82.38 102 SER A O 1
ATOM 808 N N . HIS A 1 103 ? 17.640 -1.055 -13.824 1.00 79.19 103 HIS A N 1
ATOM 809 C CA . HIS A 1 103 ? 17.480 0.291 -14.371 1.00 79.19 103 HIS A CA 1
ATOM 810 C C . HIS A 1 103 ? 16.060 0.449 -14.961 1.00 79.19 103 HIS A C 1
ATOM 812 O O . HIS A 1 103 ? 15.497 -0.544 -15.421 1.00 79.19 103 HIS A O 1
ATOM 818 N N . PRO A 1 104 ? 15.491 1.671 -15.009 1.00 85.56 104 PRO A N 1
ATOM 819 C CA . PRO A 1 104 ? 16.029 2.910 -14.447 1.00 85.56 104 PRO A CA 1
ATOM 820 C C . PRO A 1 104 ? 15.815 3.004 -12.918 1.00 85.56 104 PRO A C 1
ATOM 822 O O . PRO A 1 104 ? 14.809 2.496 -12.419 1.00 85.56 104 PRO A O 1
ATOM 825 N N . PRO A 1 105 ? 16.697 3.702 -12.164 1.00 88.12 105 PRO A N 1
ATOM 826 C CA . PRO A 1 105 ? 16.603 3.814 -10.699 1.00 88.12 105 PRO A CA 1
ATOM 827 C C . PRO A 1 105 ? 15.262 4.346 -10.180 1.00 88.12 105 PRO A C 1
ATOM 829 O O . PRO A 1 105 ? 14.858 4.014 -9.070 1.00 88.12 105 PRO A O 1
ATOM 832 N N . MET A 1 106 ? 14.547 5.134 -10.991 1.00 91.38 106 MET A N 1
ATOM 833 C CA . MET A 1 106 ? 13.258 5.703 -10.591 1.00 91.38 106 MET A CA 1
ATOM 834 C C . MET A 1 106 ? 12.192 4.637 -10.303 1.00 91.38 106 MET A C 1
ATOM 836 O O . MET A 1 106 ? 11.295 4.903 -9.517 1.00 91.38 106 MET A O 1
ATOM 840 N N . VAL A 1 107 ? 12.271 3.453 -10.925 1.00 90.38 107 VAL A N 1
ATOM 841 C CA . VAL A 1 107 ? 11.289 2.379 -10.695 1.00 90.38 107 VAL A CA 1
ATOM 842 C C . VAL A 1 107 ? 11.461 1.785 -9.299 1.00 90.38 107 VAL A C 1
ATOM 844 O O . VAL A 1 107 ? 10.476 1.495 -8.633 1.00 90.38 107 VAL A O 1
ATOM 847 N N . LYS A 1 108 ? 12.706 1.670 -8.819 1.00 91.62 108 LYS A N 1
ATOM 848 C CA . LYS A 1 108 ? 12.970 1.249 -7.438 1.00 91.62 108 LYS A CA 1
ATOM 849 C C . LYS A 1 108 ? 12.444 2.265 -6.441 1.00 91.62 108 LYS A C 1
ATOM 851 O O . LYS A 1 108 ? 11.681 1.903 -5.557 1.00 91.62 108 LYS A O 1
ATOM 856 N N . ALA A 1 109 ? 12.824 3.530 -6.637 1.00 92.81 109 ALA A N 1
ATOM 857 C CA . ALA A 1 109 ? 12.383 4.625 -5.782 1.00 92.81 109 ALA A CA 1
ATOM 858 C C . ALA A 1 109 ? 10.853 4.693 -5.719 1.00 92.81 109 ALA A C 1
ATOM 860 O O . ALA A 1 109 ? 10.298 4.844 -4.643 1.00 92.81 109 ALA A O 1
ATOM 861 N N . PHE A 1 110 ? 10.176 4.490 -6.851 1.00 94.75 110 PHE A N 1
ATOM 862 C CA . PHE A 1 110 ? 8.721 4.448 -6.909 1.00 94.75 110 PHE A CA 1
ATOM 863 C C . PHE A 1 110 ? 8.101 3.422 -5.951 1.00 94.75 110 PHE A C 1
ATOM 865 O O . PHE A 1 110 ? 7.218 3.790 -5.185 1.00 94.75 110 PHE A O 1
ATOM 872 N N . TYR A 1 111 ? 8.548 2.163 -5.969 1.00 94.56 111 TYR A N 1
ATOM 873 C CA . TYR A 1 111 ? 7.972 1.137 -5.093 1.00 94.56 111 TYR A CA 1
ATOM 874 C C . TYR A 1 111 ? 8.354 1.336 -3.623 1.00 94.56 111 TYR A C 1
ATOM 876 O O . TYR A 1 111 ? 7.520 1.109 -2.753 1.00 94.56 111 TYR A O 1
ATOM 884 N N . SER A 1 112 ? 9.570 1.815 -3.338 1.00 93.75 112 SER A N 1
ATOM 885 C CA . SER A 1 112 ? 9.961 2.182 -1.971 1.00 93.75 112 SER A CA 1
ATOM 886 C C . SER A 1 112 ? 9.097 3.320 -1.419 1.00 93.75 112 SER A C 1
ATOM 888 O O . SER A 1 112 ? 8.557 3.199 -0.327 1.00 93.75 112 SER A O 1
ATOM 890 N N . GLU A 1 113 ? 8.897 4.388 -2.198 1.00 95.25 113 GLU A N 1
ATOM 891 C CA . GLU A 1 113 ? 8.021 5.506 -1.822 1.00 95.25 113 GLU A CA 1
ATOM 892 C C . GLU A 1 113 ? 6.563 5.044 -1.643 1.00 95.25 113 GLU A C 1
ATOM 894 O O . GLU A 1 113 ? 5.853 5.557 -0.776 1.00 95.25 113 GLU A O 1
ATOM 899 N N . LEU A 1 114 ? 6.099 4.089 -2.463 1.00 95.12 114 LEU A N 1
ATOM 900 C CA . LEU A 1 114 ? 4.734 3.559 -2.404 1.00 95.12 114 LEU A CA 1
ATOM 901 C C . LEU A 1 114 ? 4.478 2.844 -1.073 1.00 95.12 114 LEU A C 1
ATOM 903 O O . LEU A 1 114 ? 3.468 3.115 -0.423 1.00 95.12 114 LEU A O 1
ATOM 907 N N . ALA A 1 115 ? 5.410 1.979 -0.664 1.00 95.31 115 ALA A N 1
ATOM 908 C CA . ALA A 1 115 ? 5.369 1.304 0.627 1.00 95.31 115 ALA A CA 1
ATOM 909 C C . ALA A 1 115 ? 5.436 2.300 1.788 1.00 95.31 115 ALA A C 1
ATOM 911 O O . ALA A 1 115 ? 4.543 2.303 2.631 1.00 95.31 115 ALA A O 1
ATOM 912 N N . GLU A 1 116 ? 6.433 3.189 1.788 1.00 94.75 116 GLU A N 1
ATOM 913 C CA . GLU A 1 116 ? 6.637 4.178 2.854 1.00 94.75 116 GLU A CA 1
ATOM 914 C C . GLU A 1 116 ? 5.389 5.046 3.063 1.00 94.75 116 GLU A C 1
ATOM 916 O O . GLU A 1 116 ? 4.921 5.227 4.186 1.00 94.75 116 GLU A O 1
ATOM 921 N N . THR A 1 117 ? 4.784 5.525 1.975 1.00 95.50 117 THR A N 1
ATOM 922 C CA . THR A 1 117 ? 3.581 6.363 2.052 1.00 95.50 117 THR A CA 1
ATOM 923 C C . THR A 1 117 ? 2.387 5.599 2.632 1.00 95.50 117 THR A C 1
ATOM 925 O O . THR A 1 117 ? 1.614 6.171 3.406 1.00 95.50 117 THR A O 1
ATOM 928 N N . LEU A 1 118 ? 2.223 4.314 2.292 1.00 94.75 118 LEU A N 1
ATOM 929 C CA . LEU A 1 118 ? 1.136 3.496 2.832 1.00 94.75 118 LEU A CA 1
ATOM 930 C C . LEU A 1 118 ? 1.350 3.164 4.313 1.00 94.75 118 LEU A C 1
ATOM 932 O O . LEU A 1 118 ? 0.395 3.222 5.086 1.00 94.75 118 LEU A O 1
ATOM 936 N N . VAL A 1 119 ? 2.591 2.873 4.714 1.00 93.69 119 VAL A N 1
ATOM 937 C CA . VAL A 1 119 ? 2.969 2.654 6.118 1.00 93.69 119 VAL A CA 1
ATOM 938 C C . VAL A 1 119 ? 2.655 3.897 6.947 1.00 93.69 119 VAL A C 1
ATOM 940 O O . VAL A 1 119 ? 1.945 3.794 7.943 1.00 93.69 119 VAL A O 1
ATOM 943 N N . LEU A 1 120 ? 3.074 5.081 6.490 1.00 92.25 120 LEU A N 1
ATOM 944 C CA . LEU A 1 120 ? 2.794 6.347 7.178 1.00 92.25 120 LEU A CA 1
ATOM 945 C C . LEU A 1 120 ? 1.287 6.622 7.317 1.00 92.25 120 LEU A C 1
ATOM 947 O O . LEU A 1 120 ? 0.836 7.084 8.366 1.00 92.25 120 LEU A O 1
ATOM 951 N N . ALA A 1 121 ? 0.493 6.323 6.283 1.00 92.12 121 ALA A N 1
ATOM 952 C CA . ALA A 1 121 ? -0.965 6.432 6.356 1.00 92.12 121 ALA A CA 1
ATOM 953 C C . ALA A 1 121 ? -1.562 5.432 7.366 1.00 92.12 121 ALA A C 1
ATOM 955 O O . ALA A 1 121 ? -2.446 5.779 8.153 1.00 92.12 121 ALA A O 1
ATOM 956 N N . GLY A 1 122 ? -1.039 4.205 7.380 1.00 91.69 122 GLY A N 1
ATOM 957 C CA . GLY A 1 122 ? -1.379 3.158 8.338 1.00 91.69 122 GLY A CA 1
ATOM 958 C C . GLY A 1 122 ? -1.130 3.561 9.785 1.00 91.69 122 GLY A C 1
ATOM 959 O O . GLY A 1 122 ? -2.026 3.454 10.621 1.00 91.69 122 GLY A O 1
ATOM 960 N N . GLU A 1 123 ? 0.062 4.076 10.072 1.00 89.50 123 GLU A N 1
ATOM 961 C CA . GLU A 1 123 ? 0.455 4.551 11.399 1.00 89.50 123 GLU A CA 1
ATOM 962 C C . GLU A 1 123 ? -0.404 5.725 11.870 1.00 89.50 123 GLU A C 1
ATOM 964 O O . GLU A 1 123 ? -0.818 5.759 13.032 1.00 89.50 123 GLU A O 1
ATOM 969 N N . ALA A 1 124 ? -0.714 6.666 10.973 1.00 88.75 124 ALA A N 1
ATOM 970 C CA . ALA A 1 124 ? -1.569 7.801 11.295 1.00 88.75 124 ALA A CA 1
ATOM 971 C C . ALA A 1 124 ? -2.962 7.343 11.754 1.00 88.75 124 ALA A C 1
ATOM 973 O O . ALA A 1 124 ? -3.451 7.811 12.780 1.00 88.75 124 ALA A O 1
ATOM 974 N N . ILE A 1 125 ? -3.570 6.384 11.053 1.00 86.00 125 ILE A N 1
ATOM 975 C CA . ILE A 1 125 ? -4.926 5.903 11.354 1.00 86.00 125 ILE A CA 1
ATOM 976 C C . ILE A 1 125 ? -4.931 4.952 12.558 1.00 86.00 125 ILE A C 1
ATOM 978 O O . ILE A 1 125 ? -5.753 5.095 13.465 1.00 86.00 125 ILE A O 1
ATOM 982 N N . ALA A 1 126 ? -3.981 4.017 12.631 1.00 84.19 126 ALA A N 1
ATOM 983 C CA . ALA A 1 126 ? -3.875 3.084 13.752 1.00 84.19 126 ALA A CA 1
ATOM 984 C C . ALA A 1 126 ? -3.480 3.780 15.072 1.00 84.19 126 ALA A C 1
ATOM 986 O O . ALA A 1 126 ? -3.868 3.319 16.151 1.00 84.19 126 ALA A O 1
ATOM 987 N N . GLY A 1 127 ? -2.725 4.884 14.992 1.00 70.50 127 GLY A N 1
ATOM 988 C CA . GLY A 1 127 ? -2.258 5.681 16.128 1.00 70.50 127 GLY A CA 1
ATOM 989 C C . GLY A 1 127 ? -3.189 6.825 16.554 1.00 70.50 127 GLY A C 1
ATOM 990 O O . GLY A 1 127 ? -3.164 7.210 17.725 1.00 70.50 127 GLY A O 1
ATOM 991 N N . ALA A 1 128 ? -4.031 7.359 15.660 1.00 57.78 128 ALA A N 1
ATOM 992 C CA . ALA A 1 128 ? -4.944 8.465 15.979 1.00 57.78 128 ALA A CA 1
ATOM 993 C C . ALA A 1 128 ? -6.047 8.076 16.982 1.00 57.78 128 ALA A C 1
ATOM 995 O O . ALA A 1 128 ? -6.418 8.893 17.823 1.00 57.78 128 ALA A O 1
ATOM 996 N N . ASN A 1 129 ? -6.496 6.818 16.971 1.00 48.22 129 ASN A N 1
ATOM 997 C CA . ASN A 1 129 ? -7.602 6.331 17.809 1.00 48.22 129 ASN A CA 1
ATOM 998 C C . ASN A 1 129 ? -7.135 5.730 19.158 1.00 48.22 129 ASN A C 1
ATOM 1000 O O . ASN A 1 129 ? -7.782 4.841 19.713 1.00 48.22 129 ASN A O 1
ATOM 1004 N N . ALA A 1 130 ? -5.970 6.137 19.676 1.00 40.75 130 ALA A N 1
ATOM 1005 C CA . ALA A 1 130 ? -5.413 5.677 20.958 1.00 40.75 130 ALA A CA 1
ATOM 1006 C C . ALA A 1 130 ? -5.557 6.704 22.104 1.00 40.75 130 ALA A C 1
ATOM 1008 O O . ALA A 1 130 ? -4.785 6.660 23.065 1.00 40.75 130 ALA A O 1
ATOM 1009 N N . ARG A 1 131 ? -6.504 7.644 22.007 1.00 34.59 131 ARG A N 1
ATOM 1010 C CA . ARG A 1 131 ? -6.752 8.675 23.026 1.00 34.59 131 ARG A CA 1
ATOM 1011 C C . ARG A 1 131 ? -8.195 8.690 23.488 1.00 34.59 131 ARG A C 1
ATOM 1013 O O . ARG A 1 131 ? -9.075 8.617 22.609 1.00 34.59 131 ARG A O 1
#

pLDDT: mean 87.16, std 12.52, range [34.59, 96.19]

Radius of gyration: 15.06 Å; chains: 1; bounding box: 34×32×43 Å

Foldseek 3Di:
DCLLVCVQPLVVVLVDPDAQDPVRVVSLLVSLQSNVVSLQVVCCVPPVDDDPHPVLSVLLVVLLCQLVVDDDCVRNVVSLVSNVVSLVVQQVVLCVSLVVDPDDNVSNVSSNSSSVSSVRNSCCSNVVSPD

Sequence (131 aa):
MDLLQMSHPGYRLLKQKDPVSDKQLPIFLDFCTCACERFAHYADELHGAILPPNGIVIDIIECFKTLIEDDEPSVVFPARASLAHLLDEFEKLCESMAHCFSHPPMVKAFYSELAETLVLAGEAIAGANAR

Secondary structure (DSSP, 8-state):
--TT-TTSHHHHHHH-SSPPPTTTHHHHHHHHHHHHHHHHHHHHHHH---PPPTHHHHHHHHHHHHHHH---HHHHHHHHHHHHHHHHHHHHHHHHHHHT--S-HHHHHHHHHHHHHHHHHHHHHHHHT--